Protein AF-A0A9D7KKU6-F1 (afdb_monomer_lite)

Foldseek 3Di:
DPDFDWDWDADPVHRQKIKTFGAPQWKKWKAAQVPRDIDIDSDPVVVCVVVVFDWDADPNDTPDRVRIDIDTQDHQWMWIAGPVGTPDIDRPVVVVVVVVVPPPPPPDPDDDDDDDDDDDDPDWDWDQDPPPRDTATDDVPDPADARPPPRHGDDDPPDDDD

Secondary structure (DSSP, 8-state):
----EEEEEE-SSSTT-EEEEEESS--EEEEETTTTEEEEES-HHHHHHHTT----EETTEE---TTEEEEEPPTTEEEEEETTEEEEEEESSHHHHHTTTSSSSSS-SSS----------TTPEEEE-TTT--EEEE-TT-TT-B-TTT--B---------

Structure (mmCIF, N/CA/C/O backbone):
data_AF-A0A9D7KKU6-F1
#
_entry.id   AF-A0A9D7KKU6-F1
#
loop_
_atom_site.group_PDB
_atom_site.id
_atom_site.type_symbol
_atom_site.label_atom_id
_atom_site.label_alt_id
_atom_site.label_comp_id
_atom_site.label_asym_id
_atom_site.label_entity_id
_atom_site.label_seq_id
_atom_site.pdbx_PDB_ins_code
_atom_site.Cartn_x
_atom_site.Cartn_y
_atom_site.Cartn_z
_atom_site.occupancy
_atom_site.B_iso_or_equiv
_atom_site.auth_seq_id
_atom_site.auth_comp_id
_atom_site.auth_asym_id
_atom_site.auth_atom_id
_atom_site.pdbx_PDB_model_num
ATOM 1 N N . MET A 1 1 ? 22.145 4.745 -8.411 1.00 50.25 1 MET A N 1
ATOM 2 C CA . MET A 1 1 ? 21.679 6.042 -7.871 1.00 50.25 1 MET A CA 1
ATOM 3 C C . MET A 1 1 ? 21.883 6.054 -6.361 1.00 50.25 1 MET A C 1
ATOM 5 O O . MET A 1 1 ? 21.333 5.191 -5.684 1.00 50.25 1 MET A O 1
ATOM 9 N N . HIS A 1 2 ? 22.708 6.973 -5.853 1.00 58.47 2 HIS A N 1
ATOM 10 C CA . HIS A 1 2 ? 22.923 7.189 -4.418 1.00 58.47 2 HIS A CA 1
ATOM 11 C C . HIS A 1 2 ? 21.998 8.319 -3.953 1.00 58.47 2 HIS A C 1
ATOM 13 O O . HIS A 1 2 ? 22.272 9.481 -4.227 1.00 58.47 2 HIS A O 1
ATOM 19 N N . GLY A 1 3 ? 20.881 7.976 -3.317 1.00 72.00 3 GLY A N 1
ATOM 20 C CA . GLY A 1 3 ? 19.928 8.946 -2.778 1.00 72.00 3 GLY A CA 1
ATOM 21 C C . GLY A 1 3 ? 18.719 8.250 -2.157 1.00 72.00 3 GLY A C 1
ATOM 22 O O . GLY A 1 3 ? 18.306 7.206 -2.661 1.00 72.00 3 GLY A O 1
ATOM 23 N N . SER A 1 4 ? 18.197 8.830 -1.074 1.00 85.81 4 SER A N 1
ATOM 24 C CA . SER A 1 4 ? 16.905 8.478 -0.473 1.00 85.81 4 SER A CA 1
ATOM 25 C C . SER A 1 4 ? 15.800 9.227 -1.214 1.00 85.81 4 SER A C 1
ATOM 27 O O . SER A 1 4 ? 15.922 10.439 -1.416 1.00 85.81 4 SER A O 1
ATOM 29 N N . PHE A 1 5 ? 14.751 8.535 -1.650 1.00 88.75 5 PHE A N 1
ATOM 30 C CA . PHE A 1 5 ? 13.623 9.146 -2.345 1.00 88.75 5 PHE A CA 1
ATOM 31 C C . PHE A 1 5 ? 12.336 8.332 -2.213 1.00 88.75 5 PHE A C 1
ATOM 33 O O . PHE A 1 5 ? 12.327 7.116 -2.073 1.00 88.75 5 PHE A O 1
ATOM 40 N N . ALA A 1 6 ? 11.219 9.033 -2.312 1.00 92.19 6 ALA A N 1
ATOM 41 C CA . ALA A 1 6 ? 9.888 8.462 -2.377 1.00 92.19 6 ALA A CA 1
ATOM 42 C C . ALA A 1 6 ? 9.097 9.305 -3.373 1.00 92.19 6 ALA A C 1
ATOM 44 O O . ALA A 1 6 ? 9.164 10.534 -3.298 1.00 92.19 6 ALA A O 1
ATOM 45 N N . PHE A 1 7 ? 8.398 8.682 -4.318 1.00 91.88 7 PHE A N 1
ATOM 46 C CA . PHE A 1 7 ? 7.541 9.421 -5.240 1.00 91.88 7 PHE A CA 1
ATOM 47 C C . PHE A 1 7 ? 6.312 8.623 -5.655 1.00 91.88 7 PHE A C 1
ATOM 49 O O . PHE A 1 7 ? 6.304 7.391 -5.633 1.00 91.88 7 PHE A O 1
ATOM 56 N N . ALA A 1 8 ? 5.298 9.377 -6.067 1.00 93.56 8 ALA A N 1
ATOM 57 C CA . ALA A 1 8 ? 4.116 8.887 -6.745 1.00 93.56 8 ALA A CA 1
ATOM 58 C C . ALA A 1 8 ? 4.087 9.470 -8.159 1.00 93.56 8 ALA A C 1
ATOM 60 O O . ALA A 1 8 ? 4.396 10.648 -8.352 1.00 93.56 8 ALA A O 1
ATOM 61 N N . ALA A 1 9 ? 3.734 8.650 -9.137 1.00 92.38 9 ALA A N 1
ATOM 62 C CA . ALA A 1 9 ? 3.602 9.048 -10.526 1.00 92.38 9 ALA A CA 1
ATOM 63 C C . ALA A 1 9 ? 2.321 8.459 -11.115 1.00 92.38 9 ALA A C 1
ATOM 65 O O . ALA A 1 9 ? 1.910 7.355 -10.764 1.00 92.38 9 ALA A O 1
ATOM 66 N N . ILE A 1 10 ? 1.712 9.214 -12.021 1.00 91.44 10 ILE A N 1
ATOM 67 C CA . ILE A 1 10 ? 0.580 8.778 -12.833 1.00 91.44 10 ILE A CA 1
ATOM 68 C C . ILE A 1 10 ? 1.008 8.977 -14.281 1.00 91.44 10 ILE A C 1
ATOM 70 O O . ILE A 1 10 ? 1.486 10.058 -14.642 1.00 91.44 10 ILE A O 1
ATOM 74 N N . ASP A 1 11 ? 0.869 7.936 -15.094 1.00 81.06 11 ASP A N 1
ATOM 75 C CA . ASP A 1 11 ? 1.056 8.056 -16.536 1.00 81.06 11 ASP A CA 1
ATOM 76 C C . ASP A 1 11 ? -0.162 8.777 -17.126 1.00 81.06 11 ASP A C 1
ATOM 78 O O . ASP A 1 11 ? -1.303 8.379 -16.909 1.00 81.06 11 ASP A O 1
ATOM 82 N N . THR A 1 12 ? 0.054 9.860 -17.868 1.00 87.25 12 THR A N 1
ATOM 83 C CA . THR A 1 12 ? -1.050 10.619 -18.469 1.00 87.25 12 THR A CA 1
ATOM 84 C C . THR A 1 12 ? -1.724 9.885 -19.625 1.00 87.25 12 THR A C 1
ATOM 86 O O . THR A 1 12 ? -2.840 10.247 -19.998 1.00 87.25 12 THR A O 1
ATOM 89 N N . THR A 1 13 ? -1.070 8.872 -20.194 1.00 87.44 13 THR A N 1
ATOM 90 C CA . THR A 1 13 ? -1.631 8.022 -21.250 1.00 87.44 13 THR A CA 1
ATOM 91 C C . THR A 1 13 ? -2.470 6.874 -20.694 1.00 87.44 13 THR A C 1
ATOM 93 O O . THR A 1 13 ? -3.472 6.518 -21.312 1.00 87.44 13 THR A O 1
ATOM 96 N N . THR A 1 14 ? -2.119 6.368 -19.509 1.00 85.81 14 THR A N 1
ATOM 97 C CA . THR A 1 14 ? -2.855 5.336 -18.758 1.00 85.81 14 THR A CA 1
ATOM 98 C C . THR A 1 14 ? -3.099 5.815 -17.319 1.00 85.81 14 THR A C 1
ATOM 100 O O . THR A 1 14 ? -2.438 5.347 -16.384 1.00 85.81 14 THR A O 1
ATOM 103 N N . PRO A 1 15 ? -4.002 6.795 -17.119 1.00 86.88 15 PRO A N 1
ATOM 104 C CA . PRO A 1 15 ? -4.196 7.471 -15.832 1.00 86.88 15 PRO A CA 1
ATOM 105 C C . PRO A 1 15 ? -4.793 6.577 -14.740 1.00 86.88 15 PRO A C 1
ATOM 107 O O . PRO A 1 15 ? -4.811 6.960 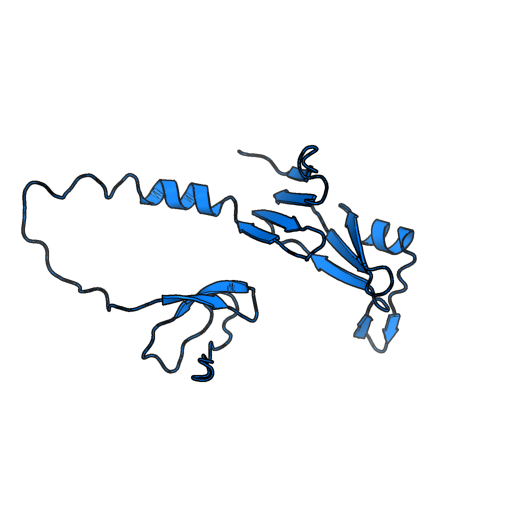-13.572 1.00 86.88 15 PRO A O 1
ATOM 110 N N . GLU A 1 16 ? -5.300 5.402 -15.105 1.00 87.44 16 GLU A N 1
ATOM 111 C CA . GLU A 1 16 ? -5.717 4.352 -14.181 1.00 87.44 16 GLU A CA 1
ATOM 112 C C . GLU A 1 16 ? -4.559 3.735 -13.390 1.00 87.44 16 GLU A C 1
ATOM 114 O O . GLU A 1 16 ? -4.814 3.177 -12.326 1.00 87.44 16 GLU A O 1
ATOM 119 N N . ASN A 1 17 ? -3.317 3.868 -13.864 1.00 87.81 17 ASN A N 1
ATOM 120 C CA . ASN A 1 17 ? -2.146 3.301 -13.212 1.00 87.81 17 ASN A CA 1
ATOM 121 C C . ASN A 1 17 ? -1.484 4.328 -12.288 1.00 87.81 17 ASN A C 1
ATOM 123 O O . ASN A 1 17 ? -0.924 5.336 -12.729 1.00 87.81 17 ASN A O 1
ATOM 127 N N . LEU A 1 18 ? -1.486 4.024 -10.992 1.00 90.88 18 LEU A N 1
ATOM 128 C CA . LEU A 1 18 ? -0.696 4.720 -9.987 1.00 90.88 18 LEU A CA 1
ATOM 129 C C . LEU A 1 18 ? 0.601 3.948 -9.739 1.00 90.88 18 LEU A C 1
ATOM 131 O O . LEU A 1 18 ? 0.591 2.767 -9.392 1.00 90.88 18 LEU A O 1
ATOM 135 N N . ILE A 1 19 ? 1.726 4.645 -9.876 1.00 91.50 19 ILE A N 1
ATOM 136 C CA . ILE A 1 19 ? 3.065 4.109 -9.644 1.00 91.50 19 ILE A CA 1
ATOM 137 C C . ILE A 1 19 ? 3.624 4.744 -8.374 1.00 91.50 19 ILE A C 1
ATOM 139 O O . ILE A 1 19 ? 3.774 5.963 -8.296 1.00 91.50 19 ILE A O 1
ATOM 143 N N . LEU A 1 20 ? 3.978 3.923 -7.392 1.00 92.94 20 LEU A N 1
ATOM 144 C CA . LEU A 1 20 ? 4.588 4.343 -6.134 1.00 92.94 20 LEU A CA 1
ATOM 145 C C . LEU A 1 20 ? 5.968 3.713 -5.997 1.00 92.94 20 LEU A C 1
ATOM 147 O O . LEU A 1 20 ? 6.127 2.502 -6.136 1.00 92.94 20 LEU A O 1
ATOM 151 N N . VAL A 1 21 ? 6.974 4.522 -5.680 1.00 91.12 21 VAL A N 1
ATOM 152 C CA . VAL A 1 21 ? 8.355 4.052 -5.527 1.00 91.12 21 VAL A CA 1
ATOM 153 C C . VAL A 1 21 ? 8.909 4.505 -4.191 1.00 91.12 21 VAL A C 1
ATOM 155 O O . VAL A 1 21 ? 8.886 5.695 -3.880 1.00 91.12 21 VAL A O 1
ATOM 158 N N . LYS A 1 22 ? 9.444 3.551 -3.420 1.00 91.94 22 LYS A N 1
ATOM 159 C CA . LYS A 1 22 ? 9.978 3.779 -2.075 1.00 91.94 22 LYS A CA 1
ATOM 160 C C . LYS A 1 22 ? 11.450 3.390 -1.961 1.00 91.94 22 LYS A C 1
ATOM 162 O O . LYS A 1 22 ? 11.771 2.204 -2.025 1.00 91.94 22 LYS A O 1
ATOM 167 N N . LYS A 1 23 ? 12.304 4.376 -1.670 1.00 89.94 23 LYS A N 1
ATOM 168 C CA . LYS A 1 23 ? 13.709 4.231 -1.268 1.00 89.94 23 LYS A CA 1
ATOM 169 C C . LYS A 1 23 ? 14.018 5.057 -0.025 1.00 89.94 23 LYS A C 1
ATOM 171 O O . LYS A 1 23 ? 14.187 6.265 -0.125 1.00 89.94 23 LYS A O 1
ATOM 176 N N . ASP A 1 24 ? 14.158 4.409 1.118 1.00 88.56 24 ASP A N 1
ATOM 177 C CA . ASP A 1 24 ? 14.583 4.947 2.416 1.00 88.56 24 ASP A CA 1
ATOM 178 C C . ASP A 1 24 ? 13.660 6.036 3.019 1.00 88.56 24 ASP A C 1
ATOM 180 O O . ASP A 1 24 ? 13.549 6.130 4.239 1.00 88.56 24 ASP A O 1
ATOM 184 N N . ASN A 1 25 ? 12.914 6.787 2.205 1.00 89.19 25 ASN A N 1
ATOM 185 C CA . ASN A 1 25 ? 11.847 7.690 2.618 1.00 89.19 25 ASN A CA 1
ATOM 186 C C . ASN A 1 25 ? 10.516 6.935 2.779 1.00 89.19 25 ASN A C 1
ATOM 188 O O . ASN A 1 25 ? 10.245 5.989 2.036 1.00 89.19 25 ASN A O 1
ATOM 192 N N . PRO A 1 26 ? 9.658 7.332 3.728 1.00 87.44 26 PRO A N 1
ATOM 193 C CA . PRO A 1 26 ? 8.386 6.664 3.954 1.00 87.44 26 PRO A CA 1
ATOM 194 C C . PRO A 1 26 ? 7.369 6.956 2.839 1.00 87.44 26 PRO A C 1
ATOM 196 O O . PRO A 1 26 ? 7.224 8.081 2.370 1.00 87.44 26 PRO A O 1
ATOM 199 N N . ILE A 1 27 ? 6.658 5.899 2.449 1.00 91.00 27 ILE A N 1
ATOM 200 C CA . ILE A 1 27 ? 5.361 5.931 1.775 1.00 91.00 27 ILE A CA 1
ATOM 201 C C . ILE A 1 27 ? 4.536 4.876 2.498 1.00 91.00 27 ILE A C 1
ATOM 203 O O . ILE A 1 27 ? 4.917 3.696 2.514 1.00 91.00 27 ILE A O 1
ATOM 207 N N . ASP A 1 28 ? 3.459 5.331 3.113 1.00 90.31 28 ASP A N 1
ATOM 208 C CA . ASP A 1 28 ? 2.494 4.525 3.837 1.00 90.31 28 ASP A CA 1
ATOM 209 C C . ASP A 1 28 ? 1.151 4.598 3.119 1.00 90.31 28 ASP A C 1
ATOM 211 O O . ASP A 1 28 ? 0.789 5.635 2.557 1.00 90.31 28 ASP A O 1
ATOM 215 N N . LEU A 1 29 ? 0.429 3.482 3.125 1.00 91.69 29 LEU A N 1
ATOM 216 C CA . LEU A 1 29 ? -0.812 3.303 2.384 1.00 91.69 29 LEU A CA 1
ATOM 217 C C . LEU A 1 29 ? -1.950 2.954 3.337 1.00 91.69 29 LEU A C 1
ATOM 219 O O . LEU A 1 29 ? -1.777 2.161 4.266 1.00 91.69 29 LEU A O 1
ATOM 223 N N . TYR A 1 30 ? -3.120 3.515 3.058 1.00 91.62 30 TYR A N 1
ATOM 224 C CA . TYR A 1 30 ? -4.383 3.145 3.676 1.00 91.62 30 TYR A CA 1
ATOM 225 C C . TYR A 1 30 ? -5.395 2.783 2.609 1.00 91.62 30 TYR A C 1
ATOM 227 O O . TYR A 1 30 ? -5.669 3.582 1.723 1.00 91.62 30 TYR A O 1
ATOM 235 N N . TYR A 1 31 ? -5.987 1.606 2.725 1.00 90.69 31 TYR A N 1
ATOM 236 C CA . TYR A 1 31 ? -7.116 1.213 1.896 1.00 90.69 31 TYR A CA 1
ATOM 237 C C . TYR A 1 31 ? -8.407 1.278 2.715 1.00 90.69 31 TYR A C 1
ATOM 239 O O . TYR A 1 31 ? -8.476 0.693 3.798 1.00 90.69 31 TYR A O 1
ATOM 247 N N . SER A 1 32 ? -9.403 2.010 2.217 1.00 92.1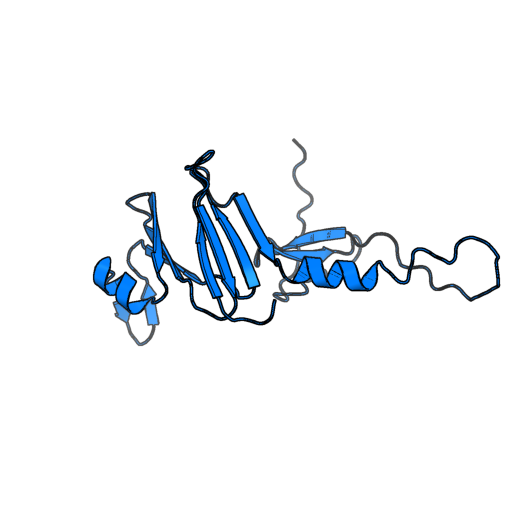9 32 SER A N 1
ATOM 248 C CA . SER A 1 32 ? -10.745 2.082 2.802 1.00 92.19 32 SER A CA 1
ATOM 249 C C . SER A 1 32 ? -11.630 0.997 2.200 1.00 92.19 32 SER A C 1
ATOM 251 O O . SER A 1 32 ? -11.945 1.053 1.013 1.00 92.19 32 SER A O 1
ATOM 253 N N . GLU A 1 33 ? -12.083 0.041 3.014 1.00 87.94 33 GLU A N 1
ATOM 254 C CA . GLU A 1 33 ? -13.014 -1.001 2.552 1.00 87.94 33 GLU A CA 1
ATOM 255 C C . GLU A 1 33 ? -14.382 -0.447 2.146 1.00 87.94 33 GLU A C 1
ATOM 257 O O . GLU A 1 33 ? -15.080 -1.060 1.343 1.00 87.94 33 GLU A O 1
ATOM 262 N N . TYR A 1 34 ? -14.793 0.683 2.725 1.00 90.19 34 TYR A N 1
ATOM 263 C CA . TYR A 1 34 ? -16.126 1.237 2.492 1.00 90.19 34 TYR A CA 1
ATOM 264 C C . TYR A 1 34 ? -16.200 2.064 1.217 1.00 90.19 34 TYR A C 1
ATOM 266 O O . TYR A 1 34 ? -17.226 2.057 0.542 1.00 90.19 34 TYR A O 1
ATOM 274 N N . GLU A 1 35 ? -15.137 2.814 0.928 1.00 91.12 35 GLU A N 1
ATOM 275 C CA . GLU A 1 35 ? -15.109 3.749 -0.197 1.00 91.12 35 GLU A CA 1
ATOM 276 C C . GLU A 1 35 ? -14.397 3.170 -1.422 1.00 91.12 35 GLU A C 1
ATOM 278 O O . GLU A 1 35 ? -14.533 3.743 -2.498 1.00 91.12 35 GLU A O 1
ATOM 283 N N . ASP A 1 36 ? -13.678 2.049 -1.270 1.00 90.00 36 ASP A N 1
ATOM 284 C CA . ASP A 1 36 ? -12.818 1.473 -2.312 1.00 90.00 36 ASP A CA 1
ATOM 285 C C . ASP A 1 36 ? -11.773 2.496 -2.803 1.00 90.00 36 ASP A C 1
ATOM 287 O O . ASP A 1 36 ? -11.562 2.732 -3.993 1.00 90.00 36 ASP A O 1
ATOM 291 N N . ILE A 1 37 ? -11.148 3.187 -1.838 1.00 91.88 37 ILE A N 1
ATOM 292 C CA . ILE A 1 37 ? -10.145 4.230 -2.082 1.00 91.88 37 ILE A CA 1
ATOM 293 C C . ILE A 1 37 ? -8.837 3.862 -1.391 1.00 91.88 37 ILE A C 1
ATOM 295 O O . ILE A 1 37 ? -8.794 3.560 -0.194 1.00 91.88 37 ILE A O 1
ATOM 299 N N . LEU A 1 38 ? -7.751 3.955 -2.158 1.00 91.50 38 LEU A N 1
ATOM 300 C CA . LEU A 1 38 ? -6.383 3.886 -1.668 1.00 91.50 38 LEU A CA 1
ATOM 301 C C . LEU A 1 38 ? -5.836 5.298 -1.424 1.00 91.50 38 LEU A C 1
ATOM 303 O O . LEU A 1 38 ? -5.651 6.083 -2.353 1.00 91.50 38 LEU A O 1
ATOM 307 N N . TYR A 1 39 ? -5.519 5.593 -0.172 1.00 93.75 39 TYR A N 1
ATOM 308 C CA . TYR A 1 39 ? -4.812 6.793 0.256 1.00 93.75 39 TYR A CA 1
ATOM 309 C C . TYR A 1 39 ? -3.337 6.472 0.466 1.00 93.75 39 TYR A C 1
ATOM 311 O O . TYR A 1 39 ? -2.985 5.376 0.905 1.00 93.75 39 TYR A O 1
ATOM 319 N N . PHE A 1 40 ? -2.466 7.440 0.198 1.00 93.69 40 PHE A N 1
ATOM 320 C CA . PHE A 1 40 ? -1.053 7.329 0.531 1.00 93.69 40 PHE A CA 1
ATOM 321 C C . PHE A 1 40 ? -0.505 8.649 1.054 1.00 93.69 40 PHE A C 1
ATOM 323 O O . PHE A 1 40 ? -0.903 9.731 0.619 1.00 93.69 40 PHE A O 1
ATOM 330 N N . CYS A 1 41 ? 0.426 8.555 1.995 1.00 92.12 41 CYS A N 1
ATOM 331 C CA . CYS A 1 41 ? 1.109 9.702 2.575 1.00 92.12 41 CYS A CA 1
ATOM 332 C C . CYS A 1 41 ? 2.522 9.305 3.010 1.00 92.12 41 CYS A C 1
ATOM 334 O O . CYS A 1 41 ? 2.829 8.125 3.180 1.00 92.12 41 CYS A O 1
ATOM 336 N N . SER A 1 42 ? 3.393 10.290 3.206 1.00 89.25 42 SER A N 1
ATOM 337 C CA . SER A 1 42 ? 4.702 10.070 3.822 1.00 89.25 42 SER A CA 1
ATOM 338 C C . SER A 1 42 ? 4.609 9.803 5.325 1.00 89.25 42 SER A C 1
ATOM 340 O O . SER A 1 42 ? 5.536 9.236 5.891 1.00 89.25 42 SER A O 1
ATOM 342 N N . GLU A 1 43 ? 3.519 10.211 5.979 1.00 87.12 43 GLU A N 1
ATOM 343 C CA . GLU A 1 43 ? 3.361 10.119 7.431 1.00 87.12 43 GLU A CA 1
ATOM 344 C C . GLU A 1 43 ? 2.007 9.507 7.786 1.00 87.12 43 GLU A C 1
ATOM 346 O O . GLU A 1 43 ? 0.945 10.012 7.404 1.00 87.12 43 GLU A O 1
ATOM 351 N N . ARG A 1 44 ? 2.047 8.403 8.535 1.00 87.06 44 ARG A N 1
ATOM 352 C CA . ARG A 1 44 ? 0.854 7.662 8.944 1.00 87.06 44 ARG A CA 1
ATOM 353 C C . ARG A 1 44 ? -0.054 8.495 9.839 1.00 87.06 44 ARG A C 1
ATOM 355 O O . ARG A 1 44 ? -1.265 8.474 9.645 1.00 87.06 44 ARG A O 1
ATOM 362 N N . GLU A 1 45 ? 0.511 9.203 10.812 1.00 86.75 45 GLU A N 1
ATOM 363 C CA . GLU A 1 45 ? -0.246 9.952 11.816 1.00 86.75 45 GLU A CA 1
ATOM 364 C C . GLU A 1 45 ? -1.079 11.065 11.169 1.00 86.75 45 GLU A C 1
ATOM 366 O O . GLU A 1 45 ? -2.264 11.200 11.471 1.00 86.75 45 GLU A O 1
ATOM 371 N N . ILE A 1 46 ? -0.490 11.794 10.214 1.00 88.25 46 ILE A N 1
ATOM 372 C CA . ILE A 1 46 ? -1.179 12.845 9.449 1.00 88.25 46 ILE A CA 1
ATOM 373 C C . ILE A 1 46 ? -2.343 12.248 8.652 1.00 88.25 46 ILE A C 1
ATOM 375 O O . ILE A 1 46 ? -3.437 12.810 8.613 1.00 88.25 46 ILE A O 1
ATOM 379 N N . MET A 1 47 ? -2.125 11.091 8.028 1.00 90.31 47 MET A N 1
ATOM 380 C CA . MET A 1 47 ? -3.151 10.410 7.242 1.00 90.31 47 MET A CA 1
ATOM 381 C C . MET A 1 47 ? -4.290 9.875 8.121 1.00 90.31 47 MET A C 1
ATOM 383 O O . MET A 1 47 ? -5.454 10.025 7.762 1.00 90.31 47 MET A O 1
ATOM 387 N N . GLN A 1 48 ? -3.981 9.312 9.293 1.00 90.06 48 GLN A N 1
ATOM 388 C CA . GLN A 1 48 ? -4.991 8.883 10.265 1.00 90.06 48 GLN A CA 1
ATOM 389 C C . GLN A 1 48 ? -5.839 10.056 10.760 1.00 90.06 48 GLN A C 1
ATOM 391 O O . GLN A 1 48 ? -7.057 9.921 10.861 1.00 90.06 48 GLN A O 1
ATOM 396 N N . GLU A 1 49 ? -5.215 11.199 11.049 1.00 90.19 49 GLU A N 1
ATOM 397 C CA . GLU A 1 49 ? -5.924 12.408 11.469 1.00 90.19 49 GLU A CA 1
ATOM 398 C C . GLU A 1 49 ? -6.833 12.936 10.350 1.00 90.19 49 GLU A C 1
ATOM 400 O O . GLU A 1 49 ? -8.018 13.181 10.584 1.00 90.19 49 GLU A O 1
ATOM 405 N N . ALA A 1 50 ? -6.314 13.038 9.123 1.00 91.62 50 ALA A N 1
ATOM 406 C CA . ALA A 1 50 ? -7.060 13.535 7.966 1.00 91.62 50 ALA A CA 1
ATOM 407 C C . ALA A 1 50 ? -8.262 12.649 7.600 1.00 91.62 50 ALA A C 1
ATOM 409 O O . ALA A 1 50 ? -9.317 13.162 7.230 1.00 91.62 50 ALA A O 1
ATOM 410 N N . LEU A 1 51 ? -8.112 11.329 7.730 1.00 90.56 51 LEU A N 1
ATOM 411 C CA . LEU A 1 51 ? -9.163 10.342 7.463 1.00 90.56 51 LEU A CA 1
ATOM 412 C C . LEU A 1 51 ? -10.048 10.061 8.689 1.00 90.56 51 LEU A C 1
ATOM 414 O O . LEU A 1 51 ? -10.934 9.212 8.624 1.00 90.56 51 LEU A O 1
ATOM 418 N N . MET A 1 52 ? -9.816 10.756 9.811 1.00 90.38 52 MET A N 1
ATOM 419 C CA . MET A 1 52 ? -10.518 10.555 11.086 1.00 90.38 52 MET A CA 1
ATOM 420 C C . MET A 1 52 ? -10.517 9.087 11.554 1.00 90.38 52 MET A C 1
ATOM 422 O O . MET A 1 52 ? -11.482 8.601 12.151 1.00 90.38 52 MET A O 1
ATOM 426 N N . ILE A 1 53 ? -9.420 8.370 11.301 1.00 87.44 53 ILE A N 1
ATOM 427 C CA . ILE A 1 53 ? -9.272 6.958 11.654 1.00 87.44 53 ILE A CA 1
ATOM 428 C C . ILE A 1 53 ? -9.137 6.840 13.170 1.00 87.44 53 ILE A C 1
ATOM 430 O O . ILE A 1 53 ? -8.096 7.129 13.766 1.00 87.44 53 ILE A O 1
ATOM 434 N N . SER A 1 54 ? -10.197 6.365 13.817 1.00 76.38 54 SER A N 1
ATOM 435 C CA . SER A 1 54 ? -10.158 6.073 15.244 1.00 76.38 54 SER A CA 1
ATOM 436 C C . SER A 1 54 ? -9.464 4.734 15.493 1.00 76.38 54 SER A C 1
ATOM 438 O O . SER A 1 54 ? -9.982 3.675 15.132 1.00 76.38 54 SER A O 1
ATOM 440 N N . THR A 1 55 ? -8.317 4.765 16.169 1.00 78.19 55 THR A N 1
ATOM 441 C CA . THR A 1 55 ? -7.675 3.546 16.675 1.00 78.19 55 THR A CA 1
ATOM 442 C C . THR A 1 55 ? -8.211 3.233 18.068 1.00 78.19 55 THR A C 1
ATOM 444 O O . THR A 1 55 ? -8.247 4.094 18.949 1.00 78.19 55 THR A O 1
ATOM 447 N N . SER A 1 56 ? -8.653 1.995 18.298 1.00 72.94 56 SER A N 1
ATOM 448 C CA . SER A 1 56 ? -9.109 1.577 19.629 1.00 72.94 56 SER A CA 1
ATOM 449 C C . SER A 1 56 ? -8.137 0.580 20.248 1.00 72.94 56 SER A C 1
ATOM 451 O O . SER A 1 56 ? -7.662 -0.350 19.600 1.00 72.94 56 SER A O 1
ATOM 453 N N . LYS A 1 57 ? -7.802 0.790 21.525 1.00 75.50 57 LYS A N 1
ATOM 454 C CA . LYS A 1 57 ? -6.931 -0.101 22.298 1.00 75.50 57 LYS A CA 1
ATOM 455 C C . LYS A 1 57 ? -7.698 -0.654 23.489 1.00 75.50 57 LYS A C 1
ATOM 457 O O . LYS A 1 57 ? -8.340 0.097 24.221 1.00 75.50 57 LYS A O 1
ATOM 462 N N . LYS A 1 58 ? -7.603 -1.960 23.732 1.00 81.31 58 LYS A N 1
ATOM 463 C CA . LYS A 1 58 ? -8.229 -2.617 24.888 1.00 81.31 58 LYS A CA 1
ATOM 464 C C . LYS A 1 58 ? -7.254 -3.598 25.515 1.00 81.31 58 LYS A C 1
ATOM 466 O O . LYS A 1 58 ? -6.761 -4.499 24.851 1.00 81.31 58 LYS A O 1
ATOM 471 N N . ARG A 1 59 ? -6.971 -3.416 26.812 1.00 83.19 59 ARG A N 1
ATOM 472 C CA . ARG A 1 59 ? -5.995 -4.226 27.574 1.00 83.19 59 ARG A CA 1
ATOM 473 C C . ARG A 1 59 ? -4.603 -4.295 26.916 1.00 83.19 59 ARG A C 1
ATOM 475 O O . ARG A 1 59 ? -3.948 -5.325 26.972 1.00 83.19 59 ARG A O 1
ATOM 482 N N . GLY A 1 60 ? -4.176 -3.210 26.268 1.00 77.19 60 GLY A N 1
ATOM 483 C CA . GLY A 1 60 ? -2.897 -3.146 25.550 1.00 77.19 60 GLY A CA 1
ATOM 484 C C . GLY A 1 60 ? -2.920 -3.715 24.126 1.00 77.19 60 GLY A C 1
ATOM 485 O O . GLY A 1 60 ? -1.962 -3.504 23.391 1.00 77.19 60 GLY A O 1
ATOM 486 N N . PHE A 1 61 ? -4.011 -4.356 23.698 1.00 70.38 61 PHE A N 1
ATOM 487 C CA . PHE A 1 61 ? -4.177 -4.833 22.325 1.00 70.38 61 PHE A CA 1
ATOM 488 C C . PHE A 1 61 ? -4.774 -3.736 21.443 1.00 70.38 61 PHE A C 1
ATOM 490 O O . PHE A 1 61 ? -5.759 -3.104 21.833 1.00 70.38 61 PHE A O 1
ATOM 497 N N . SER A 1 62 ? -4.189 -3.524 20.261 1.00 75.81 62 SER A N 1
ATOM 498 C CA . SER A 1 62 ? -4.816 -2.730 19.202 1.00 75.81 62 SER A CA 1
ATOM 499 C C . SER A 1 62 ? -5.979 -3.529 18.623 1.00 75.81 62 SER A C 1
ATOM 501 O O . SER A 1 62 ? -5.791 -4.670 18.208 1.00 75.81 62 SER A O 1
ATOM 503 N N . LEU A 1 63 ? -7.175 -2.952 18.632 1.00 73.62 63 LEU A N 1
ATOM 504 C CA . LEU A 1 63 ? -8.386 -3.568 18.090 1.00 73.62 63 LEU A CA 1
ATOM 505 C C . LEU A 1 63 ? -8.628 -3.190 16.619 1.00 73.62 63 LEU A C 1
ATOM 507 O O . LEU A 1 63 ? -9.668 -3.534 16.068 1.00 73.62 63 LEU A O 1
ATOM 511 N N . GLY A 1 64 ? -7.674 -2.499 15.989 1.00 77.94 64 GLY A N 1
ATOM 512 C CA . GLY A 1 64 ? -7.724 -2.134 14.575 1.00 77.94 64 GLY A CA 1
ATOM 513 C C . GLY A 1 64 ? -8.240 -0.721 14.308 1.00 77.94 64 GLY A C 1
ATOM 514 O O . GLY A 1 64 ? -8.397 0.098 15.219 1.00 77.94 64 GLY A O 1
ATOM 515 N N . GLU A 1 65 ? -8.459 -0.457 13.020 1.00 84.25 65 GLU A N 1
ATOM 516 C CA . GLU A 1 65 ? -8.664 0.875 12.429 1.00 84.25 65 GLU A CA 1
ATOM 517 C C . GLU A 1 65 ? -10.022 0.977 11.706 1.00 84.25 65 GLU A C 1
ATOM 519 O O . GLU A 1 65 ? -10.193 1.745 10.771 1.00 84.25 65 GLU A O 1
ATOM 524 N N . MET A 1 66 ? -11.000 0.185 12.165 1.00 82.12 66 MET A N 1
ATOM 525 C CA . MET A 1 66 ? -12.420 0.240 11.782 1.00 82.12 66 MET A CA 1
ATOM 526 C C . MET A 1 66 ? -12.726 0.195 10.271 1.00 82.12 66 MET A C 1
ATOM 528 O O . MET A 1 66 ? -13.590 0.931 9.815 1.00 82.12 66 MET A O 1
ATOM 532 N N . GLY A 1 67 ? -12.091 -0.698 9.506 1.00 84.44 67 GLY A N 1
ATOM 533 C CA . GLY A 1 67 ? -12.333 -0.858 8.056 1.00 84.44 67 GLY A CA 1
ATOM 534 C C . GLY A 1 67 ? -11.335 -0.107 7.170 1.00 84.44 67 GLY A C 1
ATOM 535 O O . GLY A 1 67 ? -11.447 -0.120 5.947 1.00 84.44 67 GLY A O 1
ATOM 536 N N . PHE A 1 68 ? -10.329 0.515 7.788 1.00 89.56 68 PHE A N 1
ATOM 537 C CA . PHE A 1 68 ? -9.106 0.911 7.107 1.00 89.56 68 PHE A CA 1
ATOM 538 C C . PHE A 1 68 ? -8.034 -0.166 7.259 1.00 89.56 68 PHE A C 1
ATOM 540 O O . PHE A 1 68 ? -7.757 -0.638 8.367 1.00 89.56 68 PHE A O 1
ATOM 547 N N . HIS A 1 69 ? -7.389 -0.503 6.146 1.00 87.12 69 HIS A N 1
ATOM 548 C CA . HIS A 1 69 ? -6.244 -1.404 6.108 1.00 87.12 69 HIS A CA 1
ATOM 549 C C . HIS A 1 69 ? -4.968 -0.624 5.883 1.00 87.12 69 HIS A C 1
ATOM 551 O O . HIS A 1 69 ? -4.772 -0.014 4.833 1.00 87.12 69 HIS A O 1
ATOM 557 N N . PHE A 1 70 ? -4.091 -0.665 6.877 1.00 86.94 70 PHE A N 1
ATOM 558 C CA . PHE A 1 70 ? -2.758 -0.103 6.765 1.00 86.94 70 PHE A CA 1
ATOM 559 C C . PHE A 1 70 ? -1.832 -1.056 6.009 1.00 86.94 70 PHE A C 1
ATOM 561 O O . PHE A 1 70 ? -1.673 -2.217 6.396 1.00 86.94 70 PHE A O 1
ATOM 568 N N . PHE A 1 71 ? -1.143 -0.537 4.998 1.00 86.62 71 PHE A N 1
ATOM 569 C CA . PHE A 1 71 ? -0.077 -1.244 4.305 1.00 86.62 71 PHE A CA 1
ATOM 570 C C . PHE A 1 71 ? 1.202 -0.406 4.294 1.00 86.62 71 PHE A C 1
ATOM 572 O O . PHE A 1 71 ? 1.240 0.727 3.816 1.00 86.62 71 PHE A O 1
ATOM 579 N N . GLN A 1 72 ? 2.284 -0.996 4.797 1.00 85.75 72 GLN A N 1
ATOM 580 C CA . GLN A 1 72 ? 3.600 -0.376 4.768 1.00 85.75 72 GLN A CA 1
ATOM 581 C C . GLN A 1 72 ? 4.405 -0.932 3.596 1.00 85.75 72 GLN A C 1
ATOM 583 O O . GLN A 1 72 ? 4.782 -2.107 3.594 1.00 85.75 72 GLN A O 1
ATOM 588 N N . MET A 1 73 ? 4.736 -0.077 2.623 1.00 87.56 73 MET A N 1
ATOM 589 C CA . MET A 1 73 ? 5.628 -0.482 1.535 1.00 87.56 73 MET A CA 1
ATOM 590 C C . MET A 1 73 ? 6.996 -0.876 2.097 1.00 87.56 73 MET A C 1
ATOM 592 O O . MET A 1 73 ? 7.576 -0.165 2.930 1.00 87.56 73 MET A O 1
ATOM 596 N N . LYS A 1 74 ? 7.548 -1.986 1.606 1.00 88.19 74 LYS A N 1
ATOM 597 C CA . LYS A 1 74 ? 8.935 -2.365 1.883 1.00 88.19 74 LYS A CA 1
ATOM 598 C C . LYS A 1 74 ? 9.869 -1.385 1.184 1.00 88.19 74 LYS A C 1
ATOM 600 O O . LYS A 1 74 ? 9.532 -0.781 0.166 1.00 88.19 74 LYS A O 1
ATOM 605 N N . ASN A 1 75 ? 11.056 -1.245 1.754 1.00 88.88 75 ASN A N 1
ATOM 606 C CA . ASN A 1 75 ? 12.096 -0.439 1.149 1.00 88.88 75 ASN A CA 1
ATOM 607 C C . ASN A 1 75 ? 12.551 -1.034 -0.196 1.00 88.88 75 ASN A C 1
ATOM 609 O O . ASN A 1 75 ? 12.508 -2.252 -0.373 1.00 88.88 75 ASN A O 1
ATOM 613 N N . ASN A 1 76 ? 13.010 -0.178 -1.106 1.00 87.44 76 ASN A N 1
ATOM 614 C CA . ASN A 1 76 ? 13.472 -0.524 -2.451 1.00 87.44 76 ASN A CA 1
ATOM 615 C C . ASN A 1 76 ? 12.424 -1.235 -3.317 1.00 87.44 76 ASN A C 1
ATOM 617 O O . ASN A 1 76 ? 12.749 -2.124 -4.105 1.00 87.44 76 ASN A O 1
ATOM 621 N N . ARG A 1 77 ? 11.150 -0.848 -3.174 1.00 86.25 77 ARG A N 1
ATOM 622 C CA . ARG A 1 77 ? 10.042 -1.423 -3.946 1.00 86.25 77 ARG A CA 1
ATOM 623 C C . ARG A 1 77 ? 9.324 -0.399 -4.811 1.00 86.25 77 ARG A C 1
ATOM 625 O O . ARG A 1 77 ? 9.141 0.754 -4.419 1.00 86.25 77 ARG A O 1
ATOM 632 N N . CYS A 1 78 ? 8.907 -0.870 -5.980 1.00 89.56 78 CYS A N 1
ATOM 633 C CA . CYS A 1 78 ? 7.962 -0.212 -6.869 1.00 89.56 78 CYS A CA 1
ATOM 634 C C . CYS A 1 78 ? 6.625 -0.951 -6.772 1.00 89.56 78 CYS A C 1
ATOM 636 O O . CYS A 1 78 ? 6.594 -2.174 -6.915 1.00 89.56 78 CYS A O 1
ATOM 638 N N . LEU A 1 79 ? 5.552 -0.215 -6.507 1.00 89.44 79 LEU A N 1
ATOM 639 C CA . LEU A 1 79 ? 4.173 -0.684 -6.521 1.00 89.44 79 LEU A CA 1
ATOM 640 C C . LEU A 1 79 ? 3.461 -0.029 -7.704 1.00 89.44 79 LEU A C 1
ATOM 642 O O . LEU A 1 79 ? 3.435 1.196 -7.796 1.00 89.44 79 LEU A O 1
ATOM 646 N N . ILE A 1 80 ? 2.882 -0.844 -8.579 1.00 88.19 80 ILE A N 1
ATOM 647 C CA . ILE A 1 80 ? 1.971 -0.401 -9.637 1.00 88.19 80 ILE A CA 1
ATOM 648 C C . ILE A 1 80 ? 0.593 -0.942 -9.281 1.00 88.19 80 ILE A C 1
ATOM 650 O O . ILE A 1 80 ? 0.437 -2.148 -9.073 1.00 88.19 80 ILE A O 1
ATOM 654 N N . ILE A 1 81 ? -0.382 -0.050 -9.162 1.00 88.75 81 ILE A N 1
ATOM 655 C CA . ILE A 1 81 ? -1.762 -0.367 -8.796 1.00 88.75 81 ILE A CA 1
ATOM 656 C C . ILE A 1 81 ? -2.718 0.341 -9.746 1.00 88.75 81 ILE A C 1
ATOM 658 O O . ILE A 1 81 ? -2.473 1.478 -10.153 1.00 88.75 81 ILE A O 1
ATOM 662 N N . ASN A 1 82 ? -3.794 -0.350 -10.094 1.00 88.12 82 ASN A N 1
ATOM 663 C CA . ASN A 1 82 ? -4.835 0.133 -10.982 1.00 88.12 82 ASN A CA 1
ATOM 664 C C . ASN A 1 82 ? -6.223 -0.193 -10.408 1.00 88.12 82 ASN A C 1
ATOM 666 O O . ASN A 1 82 ? -6.349 -0.580 -9.244 1.00 88.12 82 ASN A O 1
ATOM 670 N N . ARG A 1 83 ? -7.275 -0.009 -11.211 1.00 85.62 83 ARG A N 1
ATOM 671 C CA . ARG A 1 83 ? -8.668 -0.237 -10.785 1.00 85.62 83 ARG A CA 1
ATOM 672 C C . ARG A 1 83 ? -8.984 -1.693 -10.445 1.00 85.62 83 ARG A C 1
ATOM 674 O O . ARG A 1 83 ? -9.894 -1.930 -9.664 1.00 85.62 83 ARG A O 1
ATOM 681 N N . ASP A 1 84 ? -8.248 -2.637 -11.020 1.00 85.81 84 ASP A N 1
ATOM 682 C CA . ASP A 1 84 ? -8.419 -4.070 -10.769 1.00 85.81 84 ASP A CA 1
ATOM 683 C C . ASP A 1 84 ? -7.578 -4.544 -9.568 1.00 85.81 84 ASP A C 1
ATOM 685 O O . ASP A 1 84 ? -7.709 -5.682 -9.114 1.00 85.81 84 ASP A O 1
ATOM 689 N N . GLY A 1 85 ? -6.723 -3.668 -9.031 1.00 84.19 85 GLY A N 1
ATOM 690 C CA . GLY A 1 85 ? -5.890 -3.916 -7.863 1.00 84.19 85 GLY A CA 1
ATOM 691 C C . GLY A 1 85 ? -4.396 -3.815 -8.161 1.00 84.19 85 GLY A C 1
ATOM 692 O O . GLY A 1 85 ? -3.945 -3.046 -9.011 1.00 84.19 85 GLY A O 1
ATOM 693 N N . VAL A 1 86 ? -3.594 -4.557 -7.396 1.00 86.94 86 VAL A N 1
ATOM 694 C CA . VAL A 1 86 ? -2.129 -4.530 -7.510 1.00 86.94 86 VAL A CA 1
ATOM 695 C C . VAL A 1 86 ? -1.697 -5.214 -8.806 1.00 86.94 86 VAL A C 1
ATOM 697 O O . VAL A 1 86 ? -1.794 -6.431 -8.931 1.00 86.94 86 VAL A O 1
ATOM 700 N N . GLU A 1 87 ? -1.154 -4.435 -9.737 1.00 84.00 87 GLU A N 1
ATOM 701 C CA . GLU A 1 87 ? -0.600 -4.938 -10.994 1.00 84.00 87 GLU A CA 1
ATOM 702 C C . GLU A 1 87 ? 0.802 -5.521 -10.784 1.00 84.00 87 GLU A C 1
ATOM 704 O O . GLU A 1 87 ? 1.129 -6.594 -11.289 1.00 84.00 87 GLU A O 1
ATOM 709 N N . SER A 1 88 ? 1.655 -4.831 -10.017 1.00 83.31 88 SER A N 1
ATOM 710 C CA . SER A 1 88 ? 2.992 -5.340 -9.705 1.00 83.31 88 SER A CA 1
ATOM 711 C C . SER A 1 88 ? 3.577 -4.777 -8.413 1.00 83.31 88 SER A C 1
ATOM 713 O O . SER A 1 88 ? 3.293 -3.647 -8.017 1.00 83.31 88 SER A O 1
ATOM 715 N N . TYR A 1 89 ? 4.440 -5.566 -7.765 1.00 87.69 89 TYR A N 1
ATOM 716 C CA . TYR A 1 89 ? 5.169 -5.158 -6.565 1.00 87.69 89 TYR A CA 1
ATOM 717 C C . TYR A 1 89 ? 6.610 -5.690 -6.574 1.00 87.69 89 TYR A C 1
ATOM 719 O O . TYR A 1 89 ? 6.917 -6.767 -6.059 1.00 87.69 89 TYR A O 1
ATOM 727 N N . ASN A 1 90 ? 7.515 -4.929 -7.190 1.00 83.31 90 ASN A N 1
ATOM 728 C CA . ASN A 1 90 ? 8.839 -5.406 -7.594 1.00 83.31 90 ASN A CA 1
ATOM 729 C C . ASN A 1 90 ? 9.987 -4.703 -6.862 1.00 83.31 90 ASN A C 1
ATOM 731 O O . ASN A 1 90 ? 9.914 -3.517 -6.545 1.00 83.31 90 ASN A O 1
ATOM 735 N N . ASP A 1 91 ? 11.073 -5.443 -6.630 1.00 83.38 91 ASP A N 1
ATOM 736 C CA . ASP A 1 91 ? 12.365 -4.897 -6.201 1.00 83.38 91 ASP A CA 1
ATOM 737 C C . ASP A 1 91 ? 13.123 -4.351 -7.417 1.00 83.38 91 ASP A C 1
ATOM 739 O O . ASP A 1 91 ? 13.533 -5.117 -8.293 1.00 83.38 91 ASP A O 1
ATOM 743 N N . TYR A 1 92 ? 13.324 -3.033 -7.465 1.00 69.56 92 TYR A N 1
ATOM 744 C CA . TYR A 1 92 ? 14.043 -2.371 -8.560 1.00 69.56 92 TYR A CA 1
ATOM 745 C C . TYR A 1 92 ? 15.557 -2.244 -8.320 1.00 69.56 92 TYR A C 1
ATOM 747 O O . TYR A 1 92 ? 16.275 -1.772 -9.200 1.00 69.56 92 TYR A O 1
ATOM 755 N N . GLU A 1 93 ? 16.072 -2.642 -7.153 1.00 67.06 93 GLU A N 1
ATOM 756 C CA . GLU A 1 93 ? 17.516 -2.780 -6.926 1.00 67.06 93 GLU A CA 1
ATOM 757 C C . GLU A 1 93 ? 18.026 -4.169 -7.335 1.00 67.06 93 GLU A C 1
ATOM 759 O O . GLU A 1 93 ? 19.168 -4.306 -7.784 1.00 67.06 93 GLU A O 1
ATOM 764 N N . SER A 1 94 ? 17.190 -5.203 -7.231 1.00 51.47 94 SER A N 1
ATOM 765 C CA . SER A 1 94 ? 17.560 -6.581 -7.583 1.00 51.47 94 SER A CA 1
ATOM 766 C C . SER A 1 94 ? 17.933 -6.761 -9.065 1.00 51.47 94 SER A C 1
ATOM 768 O O . SER A 1 94 ? 18.813 -7.564 -9.387 1.00 51.47 94 SER A O 1
ATOM 770 N N . SER A 1 95 ? 17.356 -5.960 -9.963 1.00 48.12 95 SER A N 1
ATOM 771 C CA . SER A 1 95 ? 17.692 -5.935 -11.394 1.00 48.12 95 SER A CA 1
ATOM 772 C C . SER A 1 95 ? 19.109 -5.409 -11.667 1.00 48.12 95 SER A C 1
ATOM 774 O O . SER A 1 95 ? 19.775 -5.903 -12.574 1.00 48.12 95 SER A O 1
ATOM 776 N N . LEU A 1 96 ? 19.630 -4.499 -10.833 1.00 45.47 96 LEU A N 1
ATOM 777 C CA . LEU A 1 96 ? 21.025 -4.035 -10.904 1.00 45.47 96 LEU A CA 1
ATOM 778 C C . LEU A 1 96 ? 22.019 -5.050 -10.319 1.00 45.47 96 LEU A C 1
ATOM 780 O O . LEU A 1 96 ? 23.197 -5.030 -10.675 1.00 45.47 96 LEU A O 1
ATOM 784 N N . ARG A 1 97 ? 21.574 -5.936 -9.416 1.00 42.25 97 ARG A N 1
ATOM 785 C CA . ARG A 1 97 ? 22.407 -7.044 -8.920 1.00 42.25 97 ARG A CA 1
ATOM 786 C C . ARG A 1 97 ? 22.473 -8.210 -9.899 1.00 42.25 97 ARG A C 1
ATOM 788 O O . ARG A 1 97 ? 23.537 -8.808 -9.989 1.00 42.25 97 ARG A O 1
ATOM 795 N N . ARG A 1 98 ? 21.404 -8.503 -10.652 1.00 42.41 98 ARG A N 1
ATOM 796 C CA . ARG A 1 98 ? 21.444 -9.533 -11.711 1.00 42.41 98 ARG A CA 1
ATOM 797 C C . ARG A 1 98 ? 22.431 -9.169 -12.825 1.00 42.41 98 ARG A C 1
ATOM 799 O O . ARG A 1 98 ? 23.266 -9.992 -13.162 1.00 42.41 98 ARG A O 1
ATOM 806 N N . GLN A 1 99 ? 22.487 -7.900 -13.239 1.00 41.19 99 GLN A N 1
ATOM 807 C CA . GLN A 1 99 ? 23.498 -7.439 -14.208 1.00 41.19 99 GLN A CA 1
ATOM 808 C C . GLN A 1 99 ? 24.957 -7.546 -13.730 1.00 41.19 99 GLN A C 1
ATOM 810 O O . GLN A 1 99 ? 25.857 -7.462 -14.550 1.00 41.19 99 GLN A O 1
ATOM 815 N N . ARG A 1 100 ? 25.229 -7.737 -12.430 1.00 36.44 100 ARG A N 1
ATOM 816 C CA . ARG A 1 100 ? 26.604 -7.945 -11.934 1.00 36.44 100 ARG A CA 1
ATOM 817 C C . ARG A 1 100 ? 27.024 -9.410 -11.844 1.00 36.44 100 ARG A C 1
ATOM 819 O O . ARG A 1 100 ? 28.185 -9.659 -11.544 1.00 36.44 100 ARG A O 1
ATOM 826 N N . PHE A 1 101 ? 26.107 -10.350 -12.059 1.00 38.47 101 PHE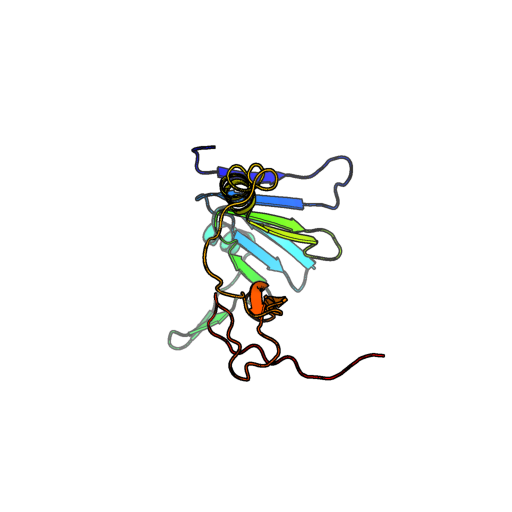 A N 1
ATOM 827 C CA . PHE A 1 101 ? 26.420 -11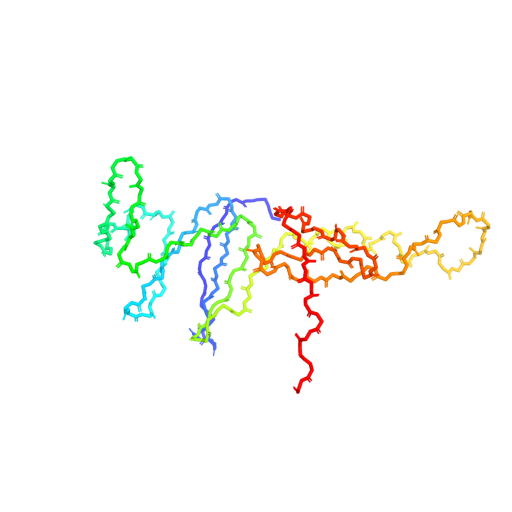.781 -12.098 1.00 38.47 101 PHE A CA 1
ATOM 828 C C . PHE A 1 101 ? 26.404 -12.359 -13.519 1.00 38.47 101 PHE A C 1
ATOM 830 O O . PHE A 1 101 ? 26.906 -13.459 -13.700 1.00 38.47 101 PHE A O 1
ATOM 837 N N . ASP A 1 102 ? 25.915 -11.610 -14.513 1.00 41.19 102 ASP A N 1
ATOM 838 C CA . ASP A 1 102 ? 25.845 -12.075 -15.906 1.00 41.19 102 ASP A CA 1
ATOM 839 C C . ASP A 1 102 ? 27.037 -11.630 -16.786 1.00 41.19 102 ASP A C 1
ATOM 841 O O . ASP A 1 102 ? 27.185 -12.131 -17.898 1.00 41.19 102 ASP A O 1
ATOM 845 N N . ASP A 1 103 ? 27.925 -10.750 -16.303 1.00 40.59 103 ASP A N 1
ATOM 846 C CA . ASP A 1 103 ? 29.074 -10.268 -17.098 1.00 40.59 103 ASP A CA 1
ATOM 847 C C . ASP A 1 103 ? 30.335 -11.159 -17.009 1.00 40.59 103 ASP A C 1
ATOM 849 O O . ASP A 1 103 ? 31.238 -11.001 -17.828 1.00 40.59 103 ASP A O 1
ATOM 853 N N . ASP A 1 104 ? 30.392 -12.138 -16.092 1.00 41.12 104 ASP A N 1
ATOM 854 C CA . ASP A 1 104 ? 31.544 -13.056 -15.946 1.00 41.12 104 ASP A CA 1
ATOM 855 C C . ASP A 1 104 ? 31.282 -14.498 -16.451 1.00 41.12 104 ASP A C 1
ATOM 857 O O . ASP A 1 104 ? 32.184 -15.333 -16.399 1.00 41.12 104 ASP A O 1
ATOM 861 N N . GLU A 1 105 ? 30.097 -14.817 -16.998 1.00 41.25 105 GLU A N 1
ATOM 862 C CA . GLU A 1 105 ? 29.757 -16.184 -17.467 1.00 41.25 105 GLU A CA 1
ATOM 863 C C . GLU A 1 105 ? 29.449 -16.318 -18.976 1.00 41.25 105 GLU A C 1
ATOM 865 O O . GLU A 1 105 ? 29.021 -17.379 -19.429 1.00 41.25 105 GLU A O 1
ATOM 870 N N . TYR A 1 106 ? 29.733 -15.300 -19.803 1.00 40.00 106 TYR A N 1
ATOM 871 C CA . TYR A 1 106 ? 29.508 -15.367 -21.264 1.00 40.00 106 TYR A CA 1
ATOM 872 C C . TYR A 1 106 ? 30.771 -15.644 -22.115 1.00 40.00 106 TYR A C 1
ATOM 874 O O . TYR A 1 106 ? 30.715 -15.617 -23.344 1.00 40.00 106 TYR A O 1
ATOM 882 N N . TYR A 1 107 ? 31.926 -15.944 -21.508 1.00 33.56 107 TYR A N 1
ATOM 883 C CA . TYR A 1 107 ? 33.182 -16.134 -22.253 1.00 33.56 107 TYR A CA 1
ATOM 884 C C . TYR A 1 107 ? 34.012 -17.342 -21.791 1.00 33.56 107 TYR A C 1
ATOM 886 O O . TYR A 1 107 ? 35.200 -17.203 -21.530 1.00 33.56 107 TYR A O 1
ATOM 894 N N . ASP A 1 108 ? 33.431 -18.548 -21.724 1.00 33.59 108 ASP A N 1
ATOM 895 C CA . ASP A 1 108 ? 34.272 -19.761 -21.621 1.00 33.59 108 ASP A CA 1
ATOM 896 C C . ASP A 1 108 ? 33.682 -21.046 -22.239 1.00 33.59 108 ASP A C 1
ATOM 898 O O . ASP A 1 108 ? 33.851 -22.154 -21.733 1.00 33.59 108 ASP A O 1
ATOM 902 N N . SER A 1 109 ? 32.988 -20.932 -23.379 1.00 34.47 109 SER A N 1
ATOM 903 C CA . SER A 1 109 ? 32.532 -22.103 -24.151 1.00 34.47 109 SER A CA 1
ATOM 904 C C . SER A 1 109 ? 33.174 -22.226 -25.539 1.00 34.47 109 SER A C 1
ATOM 906 O O . SER A 1 109 ? 32.514 -22.637 -26.491 1.00 34.47 109 SER A O 1
ATOM 908 N N . PHE A 1 110 ? 34.464 -21.905 -25.663 1.00 35.50 110 PHE A N 1
ATOM 909 C CA . PHE A 1 110 ? 35.313 -22.319 -26.788 1.00 35.50 110 PHE A CA 1
ATOM 910 C C . PHE A 1 110 ? 36.739 -22.551 -26.265 1.00 35.50 110 PHE A C 1
ATOM 912 O O . PHE A 1 110 ? 37.413 -21.596 -25.916 1.00 35.50 110 PHE A O 1
ATOM 919 N N . PHE A 1 111 ? 37.193 -23.809 -26.295 1.00 31.41 111 PHE A N 1
ATOM 920 C CA . PHE A 1 111 ? 38.467 -24.370 -25.795 1.00 31.41 111 PHE A CA 1
ATOM 921 C C . PHE A 1 111 ? 38.412 -24.995 -24.394 1.00 31.41 111 PHE A C 1
ATOM 923 O O . PHE A 1 111 ? 38.335 -24.340 -23.369 1.00 31.41 111 PHE A O 1
ATOM 930 N N . GLY A 1 112 ? 38.439 -26.331 -24.384 1.00 33.62 112 GLY A N 1
ATOM 931 C CA . GLY A 1 112 ? 38.218 -27.152 -23.204 1.00 33.62 112 GLY A CA 1
ATOM 932 C C . GLY A 1 112 ? 39.382 -27.260 -22.222 1.00 33.62 112 GLY A C 1
ATOM 933 O O . GLY A 1 112 ? 40.536 -26.977 -22.524 1.00 33.62 112 GLY A O 1
ATOM 934 N N . GLY A 1 113 ? 39.061 -27.810 -21.054 1.00 26.33 113 GLY A N 1
ATOM 935 C CA . GLY A 1 113 ? 40.039 -28.230 -20.061 1.00 26.33 113 GLY A CA 1
ATOM 936 C C . GLY A 1 113 ? 39.361 -28.796 -18.817 1.00 26.33 113 GLY A C 1
ATOM 937 O O . GLY A 1 113 ? 38.653 -28.101 -18.107 1.00 26.33 113 GLY A O 1
ATOM 938 N N . TYR A 1 114 ? 39.567 -30.087 -18.576 1.00 43.34 114 TYR A N 1
ATOM 939 C CA . TYR A 1 114 ? 39.105 -30.892 -17.443 1.00 43.34 114 TYR A CA 1
ATOM 940 C C . TYR A 1 114 ? 39.016 -30.169 -16.077 1.00 43.34 114 TYR A C 1
ATOM 942 O O . TYR A 1 114 ? 40.033 -29.886 -15.450 1.00 43.34 114 TYR A O 1
ATOM 950 N N . GLY A 1 115 ? 37.798 -30.030 -15.539 1.00 31.44 115 GLY A N 1
ATOM 951 C CA . GLY A 1 115 ? 37.521 -29.608 -14.161 1.00 31.44 115 GLY A CA 1
ATOM 952 C C . GLY A 1 115 ? 36.316 -30.356 -13.583 1.00 31.44 115 GLY A C 1
ATOM 953 O O . GLY A 1 115 ? 35.271 -30.459 -14.211 1.00 31.44 115 GLY A O 1
ATOM 954 N N . LYS A 1 116 ? 36.472 -30.983 -12.418 1.00 38.31 116 LYS A N 1
ATOM 955 C CA . LYS A 1 116 ? 35.571 -32.015 -11.878 1.00 38.31 116 LYS A CA 1
ATOM 956 C C . LYS A 1 116 ? 34.179 -31.497 -11.459 1.00 38.31 116 LYS A C 1
ATOM 958 O O . LYS A 1 116 ? 34.051 -30.700 -10.542 1.00 38.31 116 LYS A O 1
ATOM 963 N N . LYS A 1 117 ? 33.155 -32.109 -12.062 1.00 43.56 117 LYS A N 1
ATOM 964 C CA . LYS A 1 117 ? 31.791 -32.410 -11.576 1.00 43.56 117 LYS A CA 1
ATOM 965 C C . LYS A 1 117 ? 31.465 -32.044 -10.107 1.00 43.56 117 LYS A C 1
ATOM 967 O O . LYS A 1 117 ? 31.867 -32.758 -9.188 1.00 43.56 117 LYS A O 1
ATOM 972 N N . LYS A 1 118 ? 30.525 -31.113 -9.927 1.00 35.09 118 LYS A N 1
ATOM 973 C CA . LYS A 1 118 ? 29.349 -31.316 -9.061 1.00 35.09 118 LYS A CA 1
ATOM 974 C C . LYS A 1 118 ? 28.117 -31.074 -9.930 1.00 35.09 118 LYS A C 1
ATOM 976 O O . LYS A 1 118 ? 27.954 -29.980 -10.449 1.00 35.09 118 LYS A O 1
ATOM 981 N N . LYS A 1 119 ? 27.304 -32.109 -10.153 1.00 37.47 119 LYS A N 1
ATOM 982 C CA . LYS A 1 119 ? 25.991 -31.934 -10.785 1.00 37.47 119 LYS A CA 1
ATOM 983 C C . LYS A 1 119 ? 25.142 -31.054 -9.853 1.00 37.47 119 LYS A C 1
ATOM 985 O O . LYS A 1 119 ? 25.073 -31.412 -8.673 1.00 37.47 119 LYS A O 1
ATOM 990 N N . PRO A 1 120 ? 24.529 -29.951 -10.308 1.00 42.19 120 PRO A N 1
ATOM 991 C CA . PRO A 1 120 ? 23.413 -29.385 -9.570 1.00 42.19 120 PRO A CA 1
ATOM 992 C C . PRO A 1 120 ? 22.271 -30.406 -9.645 1.00 42.19 120 PRO A C 1
ATOM 994 O O . PRO A 1 120 ? 22.067 -31.032 -10.683 1.00 42.19 120 PRO A O 1
ATOM 997 N N . PHE A 1 121 ? 21.595 -30.654 -8.529 1.00 42.38 121 PHE A N 1
ATOM 998 C CA . PHE A 1 121 ? 20.317 -31.353 -8.563 1.00 42.38 121 PHE A CA 1
ATOM 999 C C . PHE A 1 121 ? 19.336 -30.461 -9.351 1.00 42.38 121 PHE A C 1
ATOM 1001 O O . PHE A 1 121 ? 18.922 -29.418 -8.858 1.00 42.38 121 PHE A O 1
ATOM 1008 N N . GLU A 1 122 ? 19.068 -30.843 -10.601 1.00 54.91 122 GLU A N 1
ATOM 1009 C CA . GLU A 1 122 ? 17.805 -30.631 -11.331 1.00 54.91 122 GLU A CA 1
ATOM 1010 C C . GLU A 1 122 ? 16.682 -31.112 -10.377 1.00 54.91 122 GLU A C 1
ATOM 1012 O O . GLU A 1 122 ? 16.771 -32.235 -9.889 1.00 54.91 122 GLU A O 1
ATOM 1017 N N . ASP A 1 123 ? 15.736 -30.330 -9.848 1.00 58.56 123 ASP A N 1
ATOM 1018 C CA . ASP A 1 123 ? 14.772 -29.438 -10.496 1.00 58.56 123 ASP A CA 1
ATOM 1019 C C . ASP A 1 123 ? 14.217 -28.395 -9.492 1.00 58.56 123 ASP A C 1
ATOM 1021 O O . ASP A 1 123 ? 13.019 -28.356 -9.219 1.00 58.56 123 ASP A O 1
ATOM 1025 N N . SER A 1 124 ? 15.055 -27.555 -8.875 1.00 62.00 124 SER A N 1
ATOM 1026 C CA . SER A 1 124 ? 14.537 -26.500 -7.984 1.00 62.00 124 SER A CA 1
ATOM 1027 C C . SER A 1 124 ? 13.702 -25.487 -8.786 1.00 62.00 124 SER A C 1
ATOM 1029 O O . SER A 1 124 ? 14.236 -24.804 -9.665 1.00 62.00 124 SER A O 1
ATOM 1031 N N . VAL A 1 125 ? 12.411 -25.359 -8.486 1.00 75.88 125 VAL A N 1
ATOM 1032 C CA . VAL A 1 125 ? 11.493 -24.395 -9.108 1.00 75.88 125 VAL A CA 1
ATOM 1033 C C . VAL A 1 125 ? 11.442 -23.135 -8.252 1.00 75.88 125 VAL A C 1
ATOM 1035 O O . VAL A 1 125 ? 11.432 -23.198 -7.026 1.00 75.88 125 VAL A O 1
ATOM 1038 N N . VAL A 1 126 ? 11.404 -21.963 -8.881 1.00 76.94 126 VAL A N 1
ATOM 1039 C CA . VAL A 1 126 ? 11.156 -20.706 -8.166 1.00 76.94 126 VAL A CA 1
ATOM 1040 C C . VAL A 1 126 ? 9.663 -20.421 -8.212 1.00 76.94 126 VAL A C 1
ATOM 1042 O O . VAL A 1 126 ? 9.097 -20.284 -9.294 1.00 76.94 126 VAL A O 1
ATOM 1045 N N . LEU A 1 127 ? 9.030 -20.318 -7.047 1.00 78.25 127 LEU A N 1
ATOM 1046 C CA . LEU A 1 127 ? 7.608 -20.001 -6.928 1.00 78.25 127 LEU A CA 1
ATOM 1047 C C . LEU A 1 127 ? 7.384 -18.840 -5.967 1.00 78.25 127 LEU A C 1
ATOM 1049 O O . LEU A 1 127 ? 8.244 -18.513 -5.147 1.00 78.25 127 LEU A O 1
ATOM 1053 N N . GLN A 1 128 ? 6.226 -18.199 -6.075 1.00 77.94 128 GLN A N 1
ATOM 1054 C CA . GLN A 1 128 ? 5.849 -17.123 -5.172 1.00 77.94 128 GLN A CA 1
ATOM 1055 C C . GLN A 1 128 ? 5.287 -17.705 -3.872 1.00 77.94 128 GLN A C 1
ATOM 1057 O O . GLN A 1 128 ? 4.354 -18.506 -3.891 1.00 77.94 128 GLN A O 1
ATOM 1062 N N . CYS A 1 129 ? 5.845 -17.307 -2.727 1.00 78.38 129 CYS A N 1
ATOM 1063 C CA . CYS A 1 129 ? 5.318 -17.723 -1.433 1.00 78.38 129 CYS A CA 1
ATOM 1064 C C . CYS A 1 129 ? 3.921 -17.114 -1.216 1.00 78.38 129 CYS A C 1
ATOM 1066 O O . CYS A 1 129 ? 3.813 -15.889 -1.193 1.00 78.38 129 CYS A O 1
ATOM 1068 N N . PRO A 1 130 ? 2.870 -17.909 -0.948 1.00 75.38 130 PRO A N 1
ATOM 1069 C CA . PRO A 1 130 ? 1.516 -17.378 -0.772 1.00 75.38 130 PRO A CA 1
ATOM 1070 C C . PRO A 1 130 ? 1.360 -16.521 0.496 1.00 75.38 130 PRO A C 1
ATOM 1072 O O . PRO A 1 130 ? 0.394 -15.779 0.626 1.00 75.38 130 PRO A O 1
ATOM 1075 N N . TYR A 1 131 ? 2.309 -16.604 1.436 1.00 76.44 131 TYR A N 1
ATOM 1076 C CA . TYR A 1 131 ? 2.236 -15.902 2.720 1.00 76.44 131 TYR A CA 1
ATOM 1077 C C . TYR A 1 131 ? 2.949 -14.551 2.721 1.00 76.44 131 TYR A C 1
ATOM 1079 O O . TYR A 1 131 ? 2.454 -13.589 3.299 1.00 76.44 131 TYR A O 1
ATOM 1087 N N . CYS A 1 132 ? 4.146 -14.480 2.135 1.00 78.69 132 CYS A N 1
ATOM 1088 C CA . CYS A 1 132 ? 4.955 -13.257 2.140 1.00 78.69 132 CYS A CA 1
ATOM 1089 C C . CYS A 1 132 ? 5.147 -12.647 0.749 1.00 78.69 132 CYS A C 1
ATOM 1091 O O . CYS A 1 132 ? 5.772 -11.590 0.645 1.00 78.69 132 CYS A O 1
ATOM 1093 N N . LEU A 1 133 ? 4.620 -13.314 -0.286 1.00 76.00 133 LEU A N 1
ATOM 1094 C CA . LEU A 1 133 ? 4.637 -12.925 -1.697 1.00 76.00 133 LEU A CA 1
ATOM 1095 C C . LEU A 1 133 ? 6.034 -12.774 -2.313 1.00 76.00 133 LEU A C 1
ATOM 1097 O O . LEU A 1 133 ? 6.156 -12.359 -3.465 1.00 76.00 133 LEU A O 1
ATOM 1101 N N . GLU A 1 134 ? 7.087 -13.142 -1.580 1.00 74.12 134 GLU A N 1
ATOM 1102 C CA . GLU A 1 134 ? 8.444 -13.209 -2.111 1.00 74.12 134 GLU A CA 1
ATOM 1103 C C . GLU A 1 134 ? 8.655 -14.515 -2.878 1.00 74.12 134 GLU A C 1
ATOM 1105 O O . GLU A 1 134 ? 8.142 -15.575 -2.504 1.00 74.12 134 GLU A O 1
ATOM 1110 N N . TYR A 1 135 ? 9.448 -14.433 -3.942 1.00 79.25 135 TYR A N 1
ATOM 1111 C CA . TYR A 1 135 ? 9.884 -15.603 -4.690 1.00 79.25 135 TYR A CA 1
ATOM 1112 C C . TYR A 1 135 ? 10.871 -16.416 -3.864 1.00 79.25 135 TYR A C 1
ATOM 1114 O O . TYR A 1 135 ? 11.794 -15.870 -3.269 1.00 79.25 135 TYR A O 1
ATOM 1122 N N . THR A 1 136 ? 10.686 -17.726 -3.838 1.00 81.56 136 THR A N 1
ATOM 1123 C CA . THR A 1 136 ? 11.509 -18.633 -3.044 1.00 81.56 136 THR A CA 1
ATOM 1124 C C . THR A 1 136 ? 11.712 -19.941 -3.787 1.00 81.56 136 THR A C 1
ATOM 1126 O O . THR A 1 136 ? 10.918 -20.306 -4.660 1.00 81.56 136 THR A O 1
ATOM 1129 N N . ARG A 1 137 ? 12.810 -20.627 -3.475 1.00 80.19 137 ARG A N 1
ATOM 1130 C CA . ARG A 1 137 ? 13.119 -21.925 -4.069 1.00 80.19 137 ARG A CA 1
ATOM 1131 C C . ARG A 1 137 ? 12.235 -23.019 -3.484 1.00 80.19 137 ARG A C 1
ATOM 1133 O O . ARG A 1 137 ? 12.006 -23.083 -2.278 1.00 80.19 137 ARG A O 1
ATOM 1140 N N . TYR A 1 138 ? 11.757 -23.879 -4.367 1.00 77.81 138 TYR A N 1
ATOM 1141 C CA . TYR A 1 138 ? 10.969 -25.055 -4.064 1.00 77.81 138 TYR A CA 1
ATOM 1142 C C . TYR A 1 138 ? 11.614 -26.260 -4.738 1.00 77.81 138 TYR A C 1
ATOM 1144 O O . TYR A 1 138 ? 11.747 -26.291 -5.958 1.00 77.81 138 TYR A O 1
ATOM 1152 N N . ASP A 1 139 ? 11.996 -27.250 -3.942 1.00 78.94 139 ASP A N 1
ATOM 1153 C CA . ASP A 1 139 ? 12.587 -28.495 -4.415 1.00 78.94 139 ASP A CA 1
ATOM 1154 C C . ASP A 1 139 ? 11.498 -29.582 -4.481 1.00 78.94 139 ASP A C 1
ATOM 1156 O O . ASP A 1 139 ? 11.145 -30.156 -3.439 1.00 78.94 139 ASP A O 1
ATOM 1160 N N . PRO A 1 140 ? 10.925 -29.874 -5.667 1.00 59.62 140 PRO A N 1
ATOM 1161 C CA . PRO A 1 140 ? 9.976 -30.967 -5.844 1.00 59.62 140 PRO A CA 1
ATOM 1162 C C . PRO A 1 140 ? 10.671 -32.291 -5.491 1.00 59.62 140 PRO A C 1
ATOM 1164 O O . PRO A 1 140 ? 11.561 -32.762 -6.192 1.00 59.62 140 PRO A O 1
ATOM 1167 N N . GLY A 1 141 ? 10.303 -32.866 -4.344 1.00 59.84 141 GLY A N 1
ATOM 1168 C CA . GLY A 1 141 ? 10.941 -34.057 -3.766 1.00 59.84 141 GLY A CA 1
ATOM 1169 C C . GLY A 1 141 ? 11.402 -33.880 -2.317 1.00 59.84 141 GLY A C 1
ATOM 1170 O O . GLY A 1 141 ? 11.601 -34.871 -1.612 1.00 59.84 141 GLY A O 1
ATOM 1171 N N . PHE A 1 142 ? 11.503 -32.640 -1.829 1.00 63.69 142 PHE A N 1
ATOM 1172 C CA . PHE A 1 142 ? 11.711 -32.358 -0.410 1.00 63.69 142 PHE A CA 1
ATOM 1173 C C . PHE A 1 142 ? 10.376 -32.103 0.298 1.00 63.69 142 PHE A C 1
ATOM 1175 O O . PHE A 1 142 ? 9.678 -31.126 0.047 1.00 63.69 142 PHE A O 1
ATOM 1182 N N . LEU A 1 143 ? 10.044 -32.950 1.277 1.00 57.78 143 LEU A N 1
ATOM 1183 C CA . LEU A 1 143 ? 8.860 -32.778 2.138 1.00 57.78 143 LEU A CA 1
ATOM 1184 C C . LEU A 1 143 ? 8.968 -31.568 3.087 1.00 57.78 143 LEU A C 1
ATOM 1186 O O . L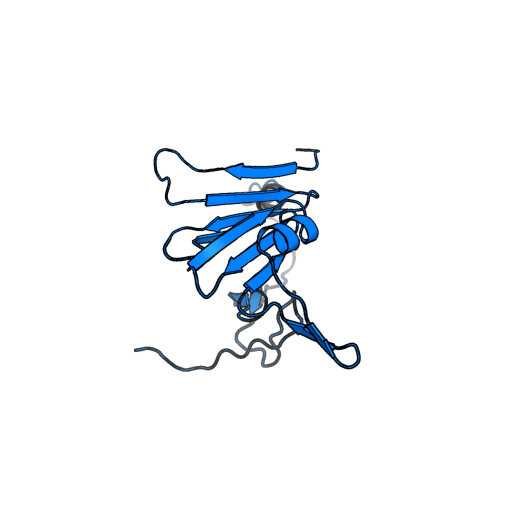EU A 1 143 ? 8.038 -31.268 3.830 1.00 57.78 143 LEU A O 1
ATOM 1190 N N . SER A 1 144 ? 10.114 -30.884 3.098 1.00 66.12 144 SER A N 1
ATOM 1191 C CA . SER A 1 144 ? 10.428 -29.785 4.010 1.00 66.12 144 SER A CA 1
ATOM 1192 C C . SER A 1 144 ? 10.765 -28.486 3.279 1.00 66.12 144 SER A C 1
ATOM 1194 O O . SER A 1 144 ? 11.669 -27.764 3.704 1.00 66.12 144 SER A O 1
ATOM 1196 N N . ASN A 1 145 ? 10.065 -28.188 2.185 1.00 73.25 145 ASN A N 1
ATOM 1197 C CA . ASN A 1 145 ? 10.183 -26.889 1.533 1.00 73.25 145 ASN A CA 1
ATOM 1198 C C . ASN A 1 145 ? 9.697 -25.790 2.480 1.00 73.25 145 ASN A C 1
ATOM 1200 O O . ASN A 1 145 ? 8.585 -25.850 3.005 1.00 73.25 145 ASN A O 1
ATOM 1204 N N . LYS A 1 146 ? 10.543 -24.790 2.722 1.00 82.44 146 LYS A N 1
ATOM 1205 C CA . LYS A 1 146 ? 10.222 -23.609 3.525 1.00 82.44 146 LYS A CA 1
ATOM 1206 C C . LYS A 1 146 ? 10.583 -22.378 2.730 1.00 82.44 146 LYS A C 1
ATOM 1208 O O . LYS A 1 146 ? 11.621 -22.350 2.080 1.00 82.44 146 LYS A O 1
ATOM 1213 N N . CYS A 1 147 ? 9.759 -21.350 2.845 1.00 80.75 147 CYS A N 1
ATOM 1214 C CA . CYS A 1 147 ? 10.087 -20.063 2.273 1.00 80.75 147 CYS A CA 1
ATOM 1215 C C . CYS A 1 147 ? 11.378 -19.529 2.903 1.00 80.75 147 CYS A C 1
ATOM 1217 O O . CYS A 1 147 ? 11.467 -19.374 4.122 1.00 80.75 147 CYS A O 1
ATOM 1219 N N . GLU A 1 148 ? 12.349 -19.191 2.063 1.00 81.00 148 GLU A N 1
ATOM 1220 C CA . GLU A 1 148 ? 13.642 -18.617 2.457 1.00 81.00 148 GLU A CA 1
ATOM 1221 C C . GLU A 1 148 ? 13.489 -17.244 3.136 1.00 81.00 148 GLU A C 1
ATOM 1223 O O . GLU A 1 148 ? 14.392 -16.793 3.838 1.00 81.00 148 GLU A O 1
ATOM 1228 N N . HIS A 1 149 ? 12.334 -16.592 2.963 1.00 78.88 149 HIS A N 1
ATOM 1229 C CA . HIS A 1 149 ? 12.054 -15.262 3.502 1.00 78.88 149 HIS A CA 1
ATOM 1230 C C . HIS A 1 149 ? 11.249 -15.276 4.803 1.00 78.88 149 HIS A C 1
ATOM 1232 O O . HIS A 1 149 ? 11.592 -14.550 5.733 1.00 78.88 149 HIS A O 1
ATOM 1238 N N . CYS A 1 150 ? 10.170 -16.061 4.885 1.00 76.19 150 CYS A N 1
ATOM 1239 C CA . CYS A 1 150 ? 9.303 -16.085 6.072 1.00 76.19 150 CYS A CA 1
ATOM 1240 C C . CYS A 1 150 ? 9.421 -17.368 6.905 1.00 76.19 150 CYS A C 1
ATOM 1242 O O . CYS A 1 150 ? 8.830 -17.452 7.978 1.00 76.19 150 CYS A O 1
ATOM 1244 N N . GLY A 1 151 ? 10.165 -18.373 6.435 1.00 78.38 151 GLY A N 1
ATOM 1245 C CA . GLY A 1 151 ? 10.380 -19.640 7.138 1.00 78.38 151 GLY A CA 1
ATOM 1246 C C . GLY A 1 151 ? 9.159 -20.566 7.196 1.00 78.38 151 GLY A C 1
ATOM 1247 O O . GLY A 1 151 ? 9.254 -21.652 7.773 1.00 78.38 151 GLY A O 1
ATOM 1248 N N . ILE A 1 152 ? 8.028 -20.160 6.608 1.00 80.06 152 ILE A N 1
ATOM 1249 C CA . ILE A 1 152 ? 6.786 -20.939 6.566 1.00 80.06 152 ILE A CA 1
ATOM 1250 C C . ILE A 1 152 ? 6.936 -22.077 5.555 1.00 80.06 152 ILE A C 1
ATOM 1252 O O . ILE A 1 152 ? 7.502 -21.886 4.478 1.00 80.06 152 ILE A O 1
ATOM 1256 N N . ALA A 1 153 ? 6.448 -23.266 5.914 1.00 80.38 153 ALA A N 1
ATOM 1257 C CA . ALA A 1 153 ? 6.468 -24.425 5.032 1.00 80.38 153 ALA A CA 1
ATOM 1258 C C . ALA A 1 153 ? 5.587 -24.188 3.796 1.00 80.38 153 ALA A C 1
ATOM 1260 O O . ALA A 1 153 ? 4.456 -23.720 3.913 1.00 80.38 153 ALA A O 1
ATOM 1261 N N . ILE A 1 154 ? 6.113 -24.515 2.620 1.00 71.38 154 ILE A N 1
ATOM 1262 C CA . ILE A 1 154 ? 5.402 -24.417 1.348 1.00 71.38 154 ILE A CA 1
ATOM 1263 C C . ILE A 1 154 ? 4.816 -25.793 1.069 1.00 71.38 154 ILE A C 1
ATOM 1265 O O . ILE A 1 154 ? 5.524 -26.706 0.643 1.00 71.38 154 ILE A O 1
ATOM 1269 N N . VAL A 1 155 ? 3.526 -25.939 1.354 1.00 68.56 155 VAL A N 1
ATOM 1270 C CA . VAL A 1 155 ? 2.757 -27.132 1.006 1.00 68.56 155 VAL 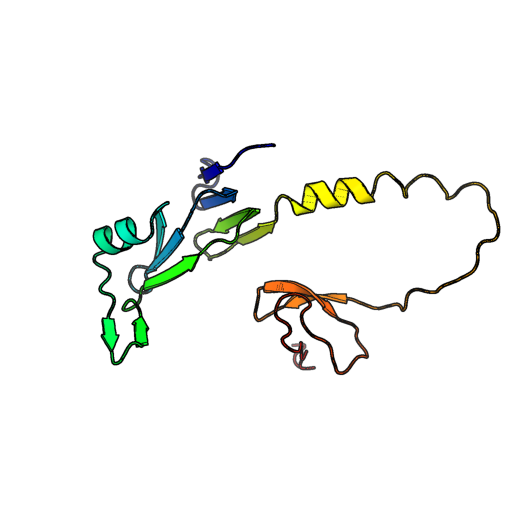A CA 1
ATOM 1271 C C . VAL A 1 155 ? 2.029 -26.811 -0.290 1.00 68.56 155 VAL A C 1
ATOM 1273 O O . VAL A 1 155 ? 1.120 -25.988 -0.298 1.00 68.56 155 VAL A O 1
ATOM 1276 N N . ILE A 1 156 ? 2.478 -27.405 -1.392 1.00 62.81 156 ILE A N 1
ATOM 1277 C CA . ILE A 1 156 ? 1.708 -27.393 -2.634 1.00 62.81 156 ILE A CA 1
ATOM 1278 C C . ILE A 1 156 ? 0.730 -28.558 -2.504 1.00 62.81 156 ILE A C 1
ATOM 1280 O O . ILE A 1 156 ? 1.152 -29.713 -2.515 1.00 62.81 156 ILE A O 1
ATOM 1284 N N . GLU A 1 157 ? -0.548 -28.263 -2.278 1.00 53.59 157 GLU A N 1
ATOM 1285 C CA . GLU A 1 157 ? -1.589 -29.285 -2.345 1.00 53.59 157 GLU A CA 1
ATOM 1286 C C . GLU A 1 157 ? -1.730 -29.720 -3.811 1.00 53.59 157 GLU A C 1
ATOM 1288 O O . GLU A 1 157 ? -1.945 -28.895 -4.697 1.00 53.59 157 GLU A O 1
ATOM 1293 N N . GLU A 1 158 ? -1.549 -31.012 -4.088 1.00 45.62 158 GLU A N 1
ATOM 1294 C CA . GLU A 1 158 ? -1.751 -31.597 -5.418 1.00 45.62 158 GLU A CA 1
ATOM 1295 C C . GLU A 1 158 ? -3.254 -31.666 -5.755 1.00 45.62 158 GLU A C 1
ATOM 1297 O O . GLU A 1 158 ? -3.808 -32.753 -5.776 1.00 45.62 158 GLU A O 1
ATOM 1302 N N . ASN A 1 159 ? -3.935 -30.534 -5.955 1.00 36.94 159 ASN A N 1
ATOM 1303 C CA . ASN A 1 159 ? -5.295 -30.397 -6.518 1.00 36.94 159 ASN A CA 1
ATOM 1304 C C . ASN A 1 159 ? -5.444 -28.904 -6.903 1.00 36.94 159 ASN A C 1
ATOM 1306 O O . ASN A 1 159 ? -5.182 -28.057 -6.064 1.00 36.94 159 ASN A O 1
ATOM 1310 N N . GLU A 1 160 ? -5.778 -28.441 -8.107 1.00 31.41 160 GLU A N 1
ATOM 1311 C CA . GLU A 1 160 ? -6.755 -28.894 -9.093 1.00 31.41 160 GLU A CA 1
ATOM 1312 C C . GLU A 1 160 ? -6.274 -28.484 -10.502 1.00 31.41 160 GLU A C 1
ATOM 1314 O O . GLU A 1 160 ? -6.006 -27.312 -10.763 1.00 31.41 160 GLU A O 1
ATOM 1319 N N . TYR A 1 161 ? -6.194 -29.440 -11.431 1.00 32.16 161 TYR A N 1
ATOM 1320 C CA . TYR A 1 161 ? -6.318 -29.145 -12.859 1.00 32.16 161 TYR A CA 1
ATOM 1321 C C . TYR A 1 161 ? -7.798 -29.320 -13.218 1.00 32.16 161 TYR A C 1
ATOM 1323 O O . TYR A 1 161 ? -8.285 -30.454 -13.216 1.00 32.16 161 TYR A O 1
ATOM 1331 N N . VAL A 1 162 ? -8.495 -28.223 -13.523 1.00 33.22 162 VAL A N 1
ATOM 1332 C CA . VAL A 1 162 ? -9.746 -28.223 -14.302 1.00 33.22 162 VAL A CA 1
ATOM 1333 C C . VAL A 1 162 ? -9.609 -27.209 -15.423 1.00 33.22 162 VAL A C 1
ATOM 1335 O O . VAL A 1 162 ? -9.248 -26.052 -15.119 1.00 33.22 162 VAL A O 1
#

pLDDT: mean 73.29, std 19.77, range [26.33, 93.75]

Radius of gyration: 21.98 Å; chains: 1; bounding box: 56×48×54 Å

Sequence (162 aa):
MHGSFAFAAIDTTTPENLILVKKDNPIDLYYSEYEDILYFCSEREIMQEALMISTSKKRGFSLGEMGFHFFQMKNNRCLIINRDGVESYNDYESSLRRQRFDDDEYYDSFFGGYGKKKKPFEDSVVLQCPYCLEYTRYDPGFLSNKCEHCGIAIVIEENEYV